Protein AF-A0A077WIC9-F1 (afdb_monomer_lite)

Foldseek 3Di:
DVVVVVVVVVVVVVVVPPDQDPFRVQQCLQVVLCVPPVNGHSQVSQQVVLVVVVQPQGWGQDPVSGTDRD

Sequence (70 aa):
MFKKTLALIFAISMVLGASASPELDKRSTCQLGNLLPSGGGGNALCSAHCVKQGNVHGGHCNDDDVCVCN

pLDDT: mean 78.96, std 12.29, range [53.75, 94.88]

Organism: NCBI:txid688394

Radius of gyration: 16.59 Å; chains: 1; bounding box: 24×45×36 Å

Structure (mmCIF, N/CA/C/O backbone):
data_AF-A0A077WIC9-F1
#
_entry.id   AF-A0A077WIC9-F1
#
loop_
_atom_site.group_PDB
_atom_site.id
_atom_site.type_symbol
_atom_site.label_atom_id
_atom_site.label_alt_id
_atom_site.label_comp_id
_atom_site.label_asym_id
_atom_site.label_entity_id
_atom_site.label_seq_id
_atom_site.pdbx_PDB_ins_code
_atom_site.Cartn_x
_atom_site.Cartn_y
_atom_site.Cartn_z
_atom_site.occupancy
_atom_site.B_iso_or_equiv
_atom_site.auth_seq_id
_atom_site.auth_comp_id
_atom_site.auth_asym_id
_atom_site.auth_atom_id
_atom_site.pdbx_PDB_model_num
ATOM 1 N N . MET A 1 1 ? -4.324 33.898 26.421 1.00 59.62 1 MET A N 1
ATOM 2 C CA . MET A 1 1 ? -5.180 32.816 25.875 1.00 59.62 1 MET A CA 1
ATOM 3 C C . MET A 1 1 ? -5.287 32.849 24.347 1.00 59.62 1 MET A C 1
ATOM 5 O O . MET A 1 1 ? -5.070 31.811 23.744 1.00 59.62 1 MET A O 1
ATOM 9 N N . PHE A 1 2 ? -5.487 34.012 23.713 1.00 60.97 2 PHE A N 1
ATOM 10 C CA . PHE A 1 2 ? -5.709 34.165 22.259 1.00 60.97 2 PHE A CA 1
ATOM 11 C C . PHE A 1 2 ? -4.675 33.496 21.319 1.00 60.97 2 PHE A C 1
ATOM 13 O O . PHE A 1 2 ? -5.050 32.856 20.343 1.00 60.97 2 PHE A O 1
ATOM 20 N N . LYS A 1 3 ? -3.370 33.570 21.633 1.00 63.72 3 LYS A N 1
ATOM 21 C CA . LYS A 1 3 ? -2.299 32.947 20.819 1.00 63.72 3 LYS A CA 1
ATOM 22 C C . LYS A 1 3 ? -2.383 31.415 20.750 1.00 63.72 3 LYS A C 1
ATOM 24 O O . LYS A 1 3 ? -2.056 30.841 19.719 1.00 63.72 3 LYS A O 1
ATOM 29 N N . LYS A 1 4 ? -2.826 30.756 21.830 1.00 68.19 4 LYS A N 1
ATOM 30 C CA . LYS A 1 4 ? -2.956 29.288 21.875 1.00 68.19 4 LYS A CA 1
ATOM 31 C C . LYS A 1 4 ? -4.140 28.817 21.030 1.00 68.19 4 LYS A C 1
ATOM 33 O O . LYS A 1 4 ? -4.031 27.815 20.336 1.00 68.19 4 LYS A O 1
ATOM 38 N N . THR A 1 5 ? -5.230 29.582 21.040 1.00 77.38 5 THR A N 1
ATOM 39 C CA . THR A 1 5 ? -6.411 29.316 20.214 1.00 77.38 5 THR A CA 1
ATOM 40 C C . THR A 1 5 ? -6.105 29.494 18.726 1.00 77.38 5 THR A C 1
ATOM 42 O O . THR A 1 5 ? -6.501 28.658 17.924 1.00 77.38 5 THR A O 1
ATOM 45 N N . LEU A 1 6 ? -5.330 30.521 18.358 1.00 79.19 6 LEU A N 1
ATOM 46 C CA . LEU A 1 6 ? -4.925 30.757 16.966 1.00 79.19 6 LEU A CA 1
ATOM 47 C C . LEU A 1 6 ? -4.039 29.631 16.408 1.00 79.19 6 LEU A C 1
ATOM 49 O O . LEU A 1 6 ? -4.242 29.190 15.281 1.00 79.19 6 LEU A O 1
ATOM 53 N N . ALA A 1 7 ? -3.093 29.136 17.212 1.00 79.25 7 ALA A N 1
ATOM 54 C CA . ALA A 1 7 ? -2.234 28.016 16.827 1.00 79.25 7 ALA A CA 1
ATOM 55 C C . ALA A 1 7 ? -3.032 26.716 16.621 1.00 79.25 7 ALA A C 1
ATOM 57 O O . ALA A 1 7 ? -2.775 25.979 15.673 1.00 79.25 7 ALA A O 1
ATOM 58 N N . LEU A 1 8 ? -4.030 26.463 17.475 1.00 81.81 8 LEU A N 1
ATOM 59 C CA . LEU A 1 8 ? -4.900 25.293 17.357 1.00 81.81 8 LEU A CA 1
ATOM 60 C C . LEU A 1 8 ? -5.749 25.346 16.077 1.00 81.81 8 LEU A C 1
ATOM 62 O O . LEU A 1 8 ? -5.836 24.357 15.358 1.00 81.81 8 LEU A O 1
ATOM 66 N N . ILE A 1 9 ? -6.330 26.509 15.765 1.00 81.75 9 ILE A N 1
ATOM 67 C CA . ILE A 1 9 ? -7.134 26.705 14.549 1.00 81.75 9 ILE A CA 1
ATOM 68 C C . ILE A 1 9 ? -6.275 26.493 13.297 1.00 81.75 9 ILE A C 1
ATOM 70 O O . ILE A 1 9 ? -6.695 25.789 12.386 1.00 81.75 9 ILE A O 1
ATOM 74 N N . PHE A 1 10 ? -5.053 27.036 13.267 1.00 77.31 10 PHE A N 1
ATOM 75 C CA . PHE A 1 10 ? -4.138 26.857 12.137 1.00 77.31 10 PHE A CA 1
ATOM 76 C C . PHE A 1 10 ? -3.768 25.383 11.904 1.00 77.31 10 PHE A C 1
ATOM 78 O O . PHE A 1 10 ? -3.768 24.925 10.763 1.00 77.31 10 PHE A O 1
ATOM 85 N N . ALA A 1 11 ? -3.524 24.622 12.976 1.00 77.31 11 ALA A N 1
ATOM 86 C CA . ALA A 1 11 ? -3.250 23.190 12.881 1.00 77.31 11 ALA A CA 1
ATOM 87 C C . ALA A 1 11 ? -4.462 22.390 12.365 1.00 77.31 11 ALA A C 1
ATOM 89 O O . ALA A 1 11 ? -4.303 21.500 11.534 1.00 77.31 11 ALA A O 1
ATOM 90 N N . ILE A 1 12 ? -5.678 22.729 12.806 1.00 77.00 12 ILE A N 1
ATOM 91 C CA . ILE A 1 12 ? -6.912 22.059 12.362 1.00 77.00 12 ILE A CA 1
ATOM 92 C C . ILE A 1 12 ? -7.191 22.340 10.875 1.00 77.00 12 ILE A C 1
ATOM 94 O O . ILE A 1 12 ? -7.594 21.434 10.144 1.00 77.00 12 ILE A O 1
ATOM 98 N N . SER A 1 13 ? -6.911 23.556 10.396 1.00 71.25 13 SER A N 1
ATOM 99 C CA . SER A 1 13 ? -7.084 23.924 8.984 1.00 71.25 13 SER A CA 1
ATOM 100 C C . SER A 1 13 ? -6.208 23.109 8.024 1.00 71.25 13 SER A C 1
ATOM 102 O O . SER A 1 13 ? -6.618 22.882 6.889 1.00 71.25 13 SER A O 1
ATOM 104 N N . MET A 1 14 ? -5.035 22.630 8.458 1.00 65.06 14 MET A N 1
ATOM 105 C CA . MET A 1 14 ? -4.160 21.791 7.621 1.00 65.06 14 MET A CA 1
ATOM 106 C C . MET A 1 14 ? -4.713 20.378 7.393 1.00 65.06 14 MET A C 1
ATOM 108 O O . MET A 1 14 ? -4.424 19.769 6.368 1.00 65.06 14 MET A O 1
ATOM 112 N N . VAL A 1 15 ? -5.524 19.858 8.317 1.00 65.31 15 VAL A N 1
ATOM 113 C CA . VAL A 1 15 ? -6.066 18.490 8.235 1.00 65.31 15 VAL A CA 1
ATOM 114 C C . VAL A 1 15 ? -7.283 18.419 7.305 1.00 65.31 15 VAL A C 1
ATOM 116 O O . VAL A 1 15 ? -7.503 17.407 6.648 1.00 65.31 15 VAL A O 1
ATOM 119 N N . LEU A 1 16 ? -8.055 19.504 7.199 1.00 58.12 16 LEU A N 1
ATOM 120 C CA . LEU A 1 16 ? -9.313 19.538 6.440 1.00 58.12 16 LEU A CA 1
ATOM 121 C C . LEU A 1 16 ? -9.128 19.631 4.911 1.00 58.12 16 LEU A C 1
ATOM 123 O O . LEU A 1 16 ? -10.086 19.409 4.175 1.00 58.12 16 LEU A O 1
ATOM 127 N N . GLY A 1 17 ? -7.925 19.961 4.426 1.00 53.75 17 GLY A N 1
ATOM 128 C CA . GLY A 1 17 ? -7.635 20.174 3.000 1.00 53.75 17 GLY A CA 1
ATOM 129 C C . GLY A 1 17 ? -6.949 19.011 2.275 1.00 53.75 17 GLY A C 1
ATOM 130 O O . GLY A 1 17 ? -6.712 19.109 1.072 1.00 53.75 17 GLY A O 1
ATOM 131 N N . ALA A 1 18 ? -6.610 17.920 2.968 1.00 58.56 18 ALA A N 1
ATOM 132 C CA . ALA A 1 18 ? -5.893 16.792 2.378 1.00 58.56 18 ALA A CA 1
ATOM 133 C C . ALA A 1 18 ? -6.839 15.906 1.546 1.00 58.56 18 ALA A C 1
ATOM 135 O O . ALA A 1 18 ? -7.264 14.838 1.976 1.00 58.56 18 ALA A O 1
ATOM 136 N N . SER A 1 19 ? -7.187 16.366 0.345 1.00 56.88 19 SER A N 1
ATOM 137 C CA . SER A 1 19 ? -7.762 15.514 -0.698 1.00 56.88 19 SER A CA 1
ATOM 138 C C . SER A 1 19 ? -6.617 15.005 -1.569 1.00 56.88 19 SER A C 1
ATOM 140 O O . SER A 1 19 ? -6.003 15.759 -2.322 1.00 56.88 19 SER A O 1
ATOM 142 N N . ALA A 1 20 ? -6.263 13.732 -1.405 1.00 62.03 20 ALA A N 1
ATOM 143 C CA . ALA A 1 20 ? -5.303 13.084 -2.283 1.00 62.03 20 ALA A CA 1
ATOM 144 C C . ALA A 1 20 ? -5.963 12.852 -3.648 1.00 62.03 20 ALA A C 1
ATOM 146 O O . ALA A 1 20 ? -7.130 12.465 -3.735 1.00 62.03 20 ALA A O 1
ATOM 147 N N . SER A 1 21 ? -5.236 13.122 -4.732 1.00 72.25 21 SER A N 1
ATOM 148 C CA . SER A 1 21 ? -5.686 12.687 -6.051 1.00 72.25 21 SER A CA 1
ATOM 149 C C . SER A 1 21 ? -5.679 11.151 -6.106 1.00 72.25 21 SER A C 1
ATOM 151 O O . SER A 1 21 ? -4.877 10.529 -5.408 1.00 72.25 21 SER A O 1
ATOM 153 N N . PRO A 1 22 ? -6.504 10.511 -6.956 1.00 70.75 22 PRO A N 1
ATOM 154 C CA . PRO A 1 22 ? -6.532 9.047 -7.076 1.00 70.75 22 PRO A CA 1
ATOM 155 C C . PRO A 1 22 ? -5.154 8.439 -7.378 1.00 70.75 22 PRO A C 1
ATOM 157 O O . PRO A 1 22 ? -4.841 7.329 -6.958 1.00 70.75 22 PRO A O 1
ATOM 160 N N . GLU A 1 23 ? -4.318 9.190 -8.096 1.00 72.12 23 GLU A N 1
ATOM 161 C CA . GLU A 1 23 ? -2.927 8.839 -8.376 1.00 72.12 23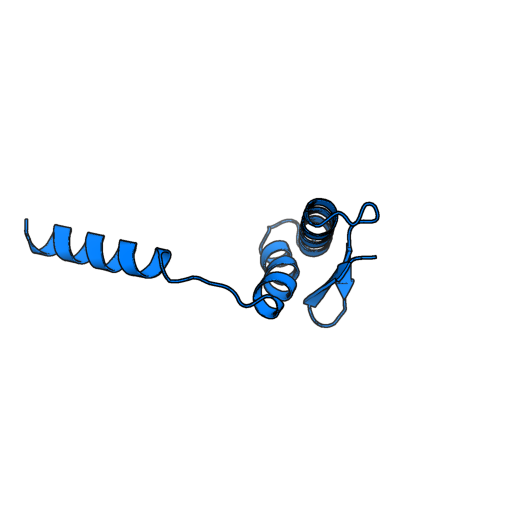 GLU A CA 1
ATOM 162 C C . GLU A 1 23 ? -2.060 8.875 -7.110 1.00 72.12 23 GLU A C 1
ATOM 164 O O . GLU A 1 23 ? -1.271 7.967 -6.852 1.00 72.12 23 GLU A O 1
ATOM 169 N N . LEU A 1 24 ? -2.237 9.903 -6.277 1.00 72.06 24 LEU A N 1
ATOM 170 C CA . LEU A 1 24 ? -1.518 10.038 -5.017 1.00 72.06 24 LEU A CA 1
ATOM 171 C C . LEU A 1 24 ? -1.960 8.979 -3.997 1.00 72.06 24 LEU A C 1
ATOM 173 O O . LEU A 1 24 ? -1.126 8.479 -3.248 1.00 72.06 24 LEU A O 1
ATOM 177 N N . ASP A 1 25 ? -3.231 8.574 -4.004 1.00 74.31 25 ASP A N 1
ATOM 178 C CA . ASP A 1 25 ? -3.728 7.452 -3.197 1.00 74.31 25 ASP A CA 1
ATOM 179 C C . ASP A 1 25 ? -3.047 6.135 -3.589 1.00 74.31 25 ASP A C 1
ATOM 181 O O . ASP A 1 25 ? -2.508 5.432 -2.732 1.00 74.31 25 ASP A O 1
ATOM 185 N N . LYS A 1 26 ? -2.973 5.818 -4.886 1.00 76.25 26 LYS A N 1
ATOM 186 C CA . LYS A 1 26 ? -2.298 4.596 -5.355 1.00 76.25 26 LYS A CA 1
ATOM 187 C C . LYS A 1 26 ? -0.821 4.562 -4.978 1.00 76.25 26 LYS A C 1
ATOM 189 O O . LYS A 1 26 ? -0.326 3.515 -4.566 1.00 76.25 26 LYS A O 1
ATOM 194 N N . ARG A 1 27 ? -0.126 5.696 -5.095 1.00 77.25 27 ARG A N 1
ATOM 195 C CA . ARG A 1 27 ? 1.312 5.788 -4.803 1.00 77.25 27 ARG A CA 1
ATOM 196 C C . ARG A 1 27 ? 1.613 5.811 -3.311 1.00 77.25 27 ARG A C 1
ATOM 198 O O . ARG A 1 27 ? 2.521 5.126 -2.846 1.00 77.25 27 ARG A O 1
ATOM 205 N N . SER A 1 28 ? 0.818 6.545 -2.535 1.00 79.75 28 SER A N 1
ATOM 206 C CA . SER A 1 28 ? 0.976 6.602 -1.079 1.00 79.75 28 SER A CA 1
ATOM 207 C C . SER A 1 28 ? 0.740 5.242 -0.430 1.00 79.75 28 SER A C 1
ATOM 209 O O . SER A 1 28 ? 1.426 4.910 0.529 1.00 79.75 28 SER A O 1
ATOM 211 N N . THR A 1 29 ? -0.145 4.414 -0.989 1.00 82.19 29 THR A N 1
ATOM 212 C CA . THR A 1 29 ? -0.390 3.053 -0.497 1.00 82.19 29 THR A CA 1
ATOM 213 C C . THR A 1 29 ? 0.885 2.191 -0.529 1.00 82.19 29 THR A C 1
ATOM 215 O O . THR A 1 29 ? 1.172 1.473 0.430 1.00 82.19 29 THR A O 1
ATOM 218 N N . CYS A 1 30 ? 1.696 2.323 -1.583 1.00 85.62 30 CYS A N 1
ATOM 219 C CA . CYS A 1 30 ? 2.980 1.634 -1.723 1.00 85.62 30 CYS A CA 1
ATOM 220 C C . CYS A 1 30 ? 4.089 2.277 -0.878 1.00 85.62 30 CYS A C 1
ATOM 222 O O . CYS A 1 30 ? 4.793 1.585 -0.142 1.00 85.62 30 CYS A O 1
ATOM 224 N N . GLN A 1 31 ? 4.185 3.609 -0.895 1.00 80.25 31 GLN A N 1
ATOM 225 C CA . GLN A 1 31 ? 5.235 4.351 -0.189 1.00 80.25 31 GLN A CA 1
ATOM 226 C C . GLN A 1 31 ? 5.081 4.313 1.339 1.00 80.25 31 GLN A C 1
ATOM 228 O O . GLN A 1 31 ? 6.056 4.084 2.053 1.00 80.25 31 GLN A O 1
ATOM 233 N N . LEU A 1 32 ? 3.863 4.486 1.865 1.00 76.06 32 LEU A N 1
ATOM 234 C CA . LEU A 1 32 ? 3.589 4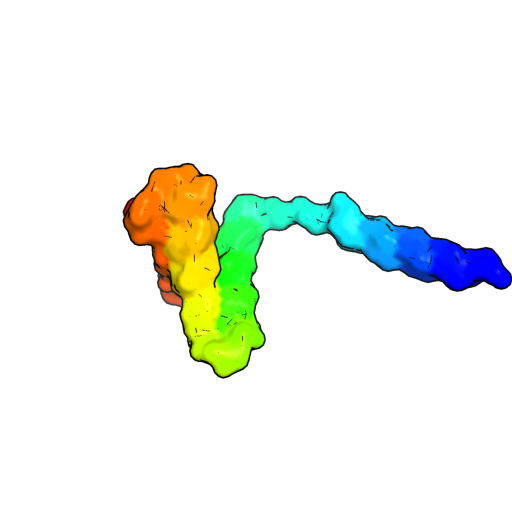.433 3.309 1.00 76.06 32 LEU A CA 1
ATOM 235 C C . LEU A 1 32 ? 3.871 3.044 3.882 1.00 76.06 32 LEU A C 1
ATOM 237 O O . LEU A 1 32 ? 4.327 2.919 5.017 1.00 76.06 32 LEU A O 1
ATOM 241 N N . GLY A 1 33 ? 3.643 1.995 3.094 1.00 69.56 33 GLY A N 1
ATOM 242 C CA . GLY A 1 33 ? 3.940 0.629 3.502 1.00 69.56 33 GLY A CA 1
ATOM 243 C C . GLY A 1 33 ? 5.436 0.333 3.647 1.00 69.56 33 GLY A C 1
ATOM 244 O O . GLY A 1 33 ? 5.797 -0.541 4.435 1.00 69.56 33 GLY A O 1
ATOM 245 N N . ASN A 1 34 ? 6.297 1.084 2.953 1.00 68.75 34 ASN A N 1
ATOM 246 C CA . ASN A 1 34 ? 7.755 1.001 3.087 1.00 68.75 34 ASN A CA 1
ATOM 247 C C . ASN A 1 34 ? 8.297 1.804 4.284 1.00 68.75 34 ASN A C 1
ATOM 249 O O . ASN A 1 34 ? 9.417 1.558 4.720 1.00 68.75 34 ASN A O 1
ATOM 253 N N . LEU A 1 35 ? 7.506 2.722 4.856 1.00 70.31 35 LEU A N 1
ATOM 254 C CA . LEU A 1 35 ? 7.855 3.433 6.097 1.00 70.31 35 LEU A CA 1
ATOM 255 C C . LEU A 1 35 ? 7.634 2.579 7.351 1.00 70.31 35 LEU A C 1
ATOM 257 O O . LEU A 1 35 ? 8.127 2.916 8.429 1.00 70.31 35 LEU A O 1
ATOM 261 N N . LEU A 1 36 ? 6.881 1.482 7.233 1.00 66.62 36 LEU A N 1
ATOM 262 C CA . LEU A 1 36 ? 6.723 0.535 8.325 1.00 66.62 36 LEU A CA 1
ATOM 263 C C . LEU A 1 36 ? 8.037 -0.238 8.524 1.00 66.62 36 LEU A C 1
ATOM 265 O O . LEU A 1 36 ? 8.638 -0.675 7.543 1.00 66.62 36 LEU A O 1
ATOM 269 N N . PRO A 1 37 ? 8.463 -0.482 9.777 1.00 55.59 37 PRO A N 1
ATOM 270 C CA . PRO A 1 37 ? 9.745 -1.124 10.101 1.00 55.59 37 PRO A CA 1
ATOM 271 C C . PRO A 1 37 ? 9.910 -2.541 9.523 1.00 55.59 37 PRO A C 1
ATOM 273 O O . PRO A 1 37 ? 11.003 -3.096 9.544 1.00 55.59 37 PRO A O 1
ATOM 276 N N . SER A 1 38 ? 8.836 -3.126 8.992 1.00 60.69 38 SER A N 1
ATOM 277 C CA . SER A 1 38 ? 8.822 -4.405 8.283 1.00 60.69 38 SER A CA 1
ATOM 278 C C . SER A 1 38 ? 9.285 -4.314 6.820 1.00 60.69 38 SER A C 1
ATOM 280 O O . SER A 1 38 ? 9.420 -5.353 6.184 1.00 60.69 38 SER A O 1
ATOM 282 N N . GLY A 1 39 ? 9.486 -3.109 6.266 1.00 55.81 39 GLY A N 1
ATOM 283 C CA . GLY A 1 39 ? 10.089 -2.883 4.944 1.00 55.81 39 GLY A CA 1
ATOM 284 C C . GLY A 1 39 ? 9.342 -3.485 3.745 1.00 55.81 39 GLY A C 1
ATOM 285 O O . GLY A 1 39 ? 9.937 -3.652 2.688 1.00 55.81 39 GLY A O 1
ATOM 286 N N . GLY A 1 40 ? 8.062 -3.842 3.896 1.00 65.31 40 GLY A N 1
ATOM 287 C CA . GLY A 1 40 ? 7.297 -4.558 2.866 1.00 65.31 40 GLY A CA 1
ATOM 288 C C . GLY A 1 40 ? 5.778 -4.420 2.987 1.00 65.31 40 GLY A C 1
ATOM 289 O O . GLY A 1 40 ? 5.032 -5.231 2.439 1.00 65.31 40 GLY A O 1
ATOM 290 N N . GLY A 1 41 ? 5.291 -3.411 3.716 1.00 79.69 41 GLY A N 1
ATOM 291 C CA . GLY A 1 41 ? 3.857 -3.203 3.932 1.00 79.69 41 GLY A CA 1
ATOM 292 C C . GLY A 1 41 ? 3.102 -2.698 2.699 1.00 79.69 41 GLY A C 1
ATOM 293 O O . GLY A 1 41 ? 1.875 -2.752 2.691 1.00 79.69 41 GLY A O 1
ATOM 294 N N . GLY A 1 42 ? 3.801 -2.223 1.659 1.00 86.69 42 GLY A N 1
ATOM 295 C CA . GLY A 1 42 ? 3.179 -1.572 0.498 1.00 86.69 42 GLY A CA 1
ATOM 296 C C . GLY A 1 42 ? 2.232 -2.502 -0.257 1.00 86.69 42 GLY A C 1
ATOM 297 O O . GLY A 1 42 ? 1.074 -2.163 -0.487 1.00 86.69 42 GLY A O 1
ATOM 298 N N . ASN A 1 43 ? 2.682 -3.729 -0.535 1.00 87.38 43 ASN A N 1
ATOM 299 C CA . ASN A 1 43 ? 1.860 -4.753 -1.186 1.00 87.38 43 ASN A CA 1
ATOM 300 C C . ASN A 1 43 ? 0.62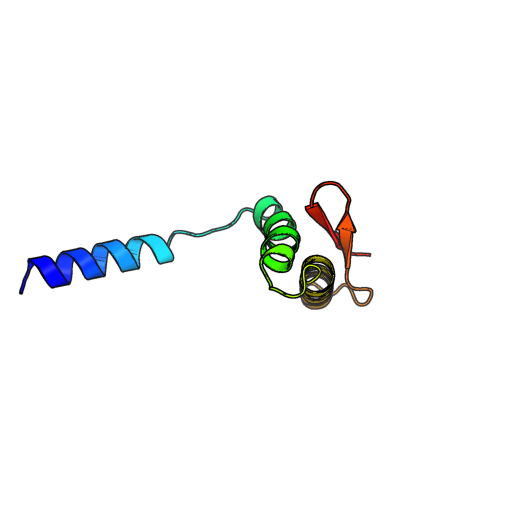7 -5.125 -0.353 1.00 87.38 43 ASN A C 1
ATOM 302 O O . ASN A 1 43 ? -0.462 -5.284 -0.897 1.00 87.38 43 ASN A O 1
ATOM 306 N N . ALA A 1 44 ? 0.772 -5.223 0.971 1.00 87.50 44 ALA A N 1
ATOM 307 C CA . ALA A 1 44 ? -0.343 -5.539 1.860 1.00 87.50 44 ALA A CA 1
ATOM 308 C C . ALA A 1 44 ? -1.389 -4.412 1.881 1.00 87.50 44 ALA A C 1
ATOM 310 O O . ALA A 1 44 ? -2.588 -4.679 1.799 1.00 87.50 44 ALA A O 1
ATOM 311 N N . LEU A 1 45 ? -0.941 -3.154 1.940 1.00 89.25 45 LEU A N 1
ATOM 312 C CA . LEU A 1 45 ? -1.822 -1.990 1.886 1.00 89.25 45 LEU A CA 1
ATOM 313 C C . LEU A 1 45 ? -2.512 -1.870 0.522 1.00 89.25 45 LEU A C 1
ATOM 315 O O . LEU A 1 45 ? -3.715 -1.619 0.478 1.00 89.25 45 LEU A O 1
ATOM 319 N N . CYS A 1 46 ? -1.785 -2.105 -0.575 1.00 91.19 46 CYS A N 1
ATOM 320 C CA . CYS A 1 46 ? -2.347 -2.089 -1.924 1.00 91.19 46 CYS A CA 1
ATOM 321 C C . CYS A 1 46 ? -3.402 -3.183 -2.090 1.00 91.19 46 CYS A C 1
ATOM 323 O O . CYS A 1 46 ? -4.517 -2.915 -2.537 1.00 91.19 46 CYS A O 1
ATOM 325 N N . SER A 1 47 ? -3.101 -4.394 -1.620 1.00 92.56 47 SER A N 1
ATOM 326 C CA . SER A 1 47 ? -4.047 -5.504 -1.633 1.00 92.56 47 SER A CA 1
ATOM 327 C C . SER A 1 47 ? -5.325 -5.186 -0.857 1.00 92.56 47 SER A C 1
ATOM 329 O O . SER A 1 47 ? -6.424 -5.297 -1.402 1.00 92.56 47 SER A O 1
ATOM 331 N N . ALA A 1 48 ? -5.203 -4.680 0.374 1.00 90.38 48 ALA A N 1
ATOM 332 C CA . ALA A 1 48 ? -6.355 -4.286 1.182 1.00 90.38 48 ALA A CA 1
ATOM 333 C C . ALA A 1 48 ? -7.176 -3.154 0.534 1.00 90.38 48 ALA A C 1
ATOM 335 O O . ALA A 1 48 ? -8.409 -3.178 0.565 1.00 90.38 48 ALA A O 1
ATOM 336 N N . HIS A 1 49 ? -6.503 -2.176 -0.075 1.00 89.31 49 HIS A N 1
ATOM 337 C CA . HIS A 1 49 ? -7.141 -1.077 -0.794 1.00 89.31 49 HIS A CA 1
ATOM 338 C C . HIS A 1 49 ? -7.966 -1.582 -1.987 1.00 89.31 49 HIS A C 1
ATOM 340 O O . HIS A 1 49 ? -9.133 -1.216 -2.123 1.00 89.31 49 HIS A O 1
ATOM 346 N N . CYS A 1 50 ? -7.400 -2.470 -2.804 1.00 92.50 50 CYS A N 1
ATOM 347 C CA . CYS A 1 50 ? -8.074 -3.062 -3.957 1.00 92.50 50 CYS A CA 1
ATOM 348 C C . CYS A 1 50 ? -9.271 -3.938 -3.551 1.00 92.50 50 CYS A C 1
ATOM 350 O O . CYS A 1 50 ? -10.345 -3.813 -4.143 1.00 92.50 50 CYS A O 1
ATOM 352 N N . VAL A 1 51 ? -9.145 -4.737 -2.483 1.00 94.88 51 VAL A N 1
ATOM 353 C CA . VAL A 1 51 ? -10.272 -5.509 -1.924 1.00 94.88 51 VAL A CA 1
ATOM 354 C C . VAL A 1 51 ? -11.413 -4.590 -1.493 1.00 94.88 51 VAL A C 1
ATOM 356 O O . VAL A 1 51 ? -12.573 -4.864 -1.797 1.00 94.88 51 VAL A O 1
ATOM 359 N N . LYS A 1 52 ? -11.107 -3.457 -0.849 1.00 91.19 52 LYS A N 1
ATOM 360 C CA . LYS A 1 52 ? -12.119 -2.469 -0.439 1.00 91.19 52 LYS A CA 1
ATOM 361 C C . LYS A 1 52 ? -12.868 -1.850 -1.627 1.00 91.19 52 LYS A C 1
ATOM 363 O O . LYS A 1 52 ? -14.019 -1.454 -1.470 1.00 91.19 52 LYS A O 1
ATOM 368 N N . GLN A 1 53 ? -12.240 -1.783 -2.801 1.00 90.31 53 GLN A N 1
ATOM 369 C CA . GLN A 1 53 ? -12.870 -1.325 -4.045 1.00 90.31 53 GLN A CA 1
ATOM 370 C C . GLN A 1 53 ? -13.621 -2.433 -4.805 1.00 90.31 53 GLN A C 1
ATOM 372 O O . GLN A 1 53 ? -14.191 -2.168 -5.860 1.00 90.31 53 GLN A O 1
ATOM 377 N N . GLY A 1 54 ? -13.651 -3.662 -4.279 1.00 94.62 54 GLY A N 1
ATOM 378 C CA . GLY A 1 54 ? -14.358 -4.798 -4.877 1.00 94.62 54 GLY A CA 1
ATOM 379 C C . GLY A 1 54 ? -13.473 -5.744 -5.690 1.00 94.62 54 GLY A C 1
ATOM 380 O O . GLY A 1 54 ? -13.984 -6.706 -6.259 1.00 94.62 54 GLY A O 1
ATOM 381 N N . ASN A 1 55 ? -12.156 -5.521 -5.729 1.00 94.06 55 ASN A N 1
ATOM 382 C CA . ASN A 1 55 ? -11.228 -6.442 -6.371 1.00 94.06 55 ASN A CA 1
ATOM 383 C C . ASN A 1 55 ? -10.824 -7.568 -5.405 1.00 94.06 55 ASN A C 1
ATOM 385 O O . ASN A 1 55 ? -9.949 -7.403 -4.556 1.00 94.06 55 ASN A O 1
ATOM 389 N N . VAL A 1 56 ? -11.459 -8.732 -5.544 1.00 94.31 56 VAL A N 1
ATOM 390 C CA . VAL A 1 56 ? -11.252 -9.890 -4.653 1.00 94.31 56 VAL A CA 1
ATOM 391 C C . VAL A 1 56 ? -9.858 -10.514 -4.753 1.00 94.31 56 VAL A C 1
ATOM 393 O O . VAL A 1 56 ? -9.441 -11.212 -3.832 1.00 94.31 56 VAL A O 1
ATOM 396 N N . HIS A 1 57 ? -9.129 -10.256 -5.840 1.00 94.69 57 HIS A N 1
ATOM 397 C CA . HIS A 1 57 ? -7.752 -10.712 -6.029 1.00 94.69 57 HIS A CA 1
ATOM 398 C C . HIS A 1 57 ? -6.726 -9.746 -5.416 1.00 94.69 57 HIS A C 1
ATOM 400 O O . HIS A 1 57 ? -5.519 -10.000 -5.474 1.00 94.69 57 HIS A O 1
ATOM 406 N N . GLY A 1 58 ? -7.199 -8.654 -4.807 1.00 94.38 58 GLY A N 1
ATOM 407 C CA . GLY A 1 58 ? -6.362 -7.638 -4.194 1.00 94.38 58 GLY A CA 1
ATOM 408 C C . GLY A 1 58 ? -5.528 -6.892 -5.229 1.00 94.38 58 GLY A C 1
ATOM 409 O O . GLY A 1 58 ? -6.015 -6.501 -6.288 1.00 94.38 58 GLY A O 1
ATOM 410 N N . GLY A 1 59 ? -4.270 -6.646 -4.888 1.00 93.56 59 GLY A N 1
ATOM 411 C CA . GLY A 1 59 ? -3.365 -5.823 -5.673 1.00 93.56 59 GLY A CA 1
ATOM 412 C C . GLY A 1 59 ? -1.935 -5.884 -5.157 1.00 93.56 59 GLY A C 1
ATOM 413 O O . GLY A 1 59 ? -1.665 -6.454 -4.098 1.00 93.56 59 GLY A O 1
ATOM 414 N N . HIS A 1 60 ? -1.026 -5.301 -5.925 1.0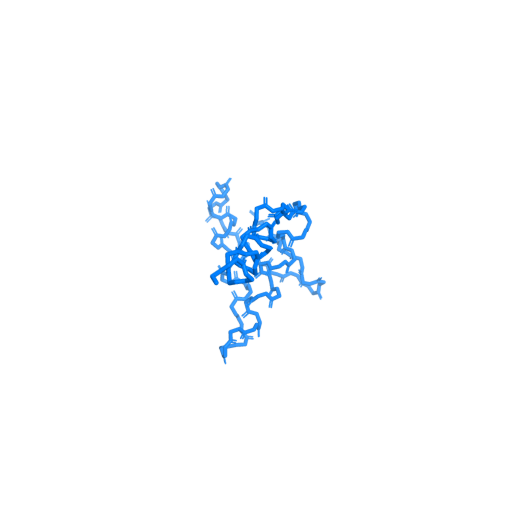0 92.56 60 HIS A N 1
ATOM 415 C CA . HIS A 1 60 ? 0.401 -5.244 -5.640 1.00 92.56 60 HIS A CA 1
ATOM 416 C C . HIS A 1 60 ? 0.980 -3.888 -6.060 1.00 92.56 60 HIS A C 1
ATOM 418 O O . HIS A 1 60 ? 0.405 -3.175 -6.879 1.00 92.56 60 HIS A O 1
ATOM 424 N N . CYS A 1 61 ? 2.122 -3.528 -5.494 1.00 91.31 61 CYS A N 1
ATOM 425 C CA . CYS A 1 61 ? 2.914 -2.390 -5.932 1.00 91.31 61 CYS A CA 1
ATOM 426 C C . CYS A 1 61 ? 3.817 -2.823 -7.084 1.00 91.31 61 CYS A C 1
ATOM 428 O O . CYS A 1 61 ? 4.502 -3.840 -6.971 1.00 91.31 61 CYS A O 1
ATOM 430 N N . ASN A 1 62 ? 3.803 -2.073 -8.182 1.00 89.69 62 ASN A N 1
ATOM 431 C CA . ASN A 1 62 ? 4.757 -2.264 -9.271 1.00 89.69 62 ASN A CA 1
ATOM 432 C C . ASN A 1 62 ? 6.103 -1.569 -8.969 1.00 89.69 62 ASN A C 1
ATOM 434 O O . ASN A 1 62 ? 6.251 -0.905 -7.941 1.00 89.69 62 ASN A O 1
ATOM 438 N N . ASP A 1 63 ? 7.064 -1.689 -9.887 1.00 88.00 63 ASP A N 1
ATOM 439 C CA . ASP A 1 63 ? 8.413 -1.117 -9.738 1.00 88.00 63 ASP A CA 1
ATOM 440 C C . ASP A 1 63 ? 8.439 0.427 -9.681 1.00 88.00 63 ASP A C 1
ATOM 442 O O . ASP A 1 63 ? 9.428 1.010 -9.241 1.00 88.00 63 ASP A O 1
ATOM 446 N N . ASP A 1 64 ? 7.347 1.094 -10.075 1.00 87.31 64 ASP A N 1
ATOM 447 C CA . ASP A 1 64 ? 7.184 2.555 -10.034 1.00 87.31 64 ASP A CA 1
ATOM 448 C C . ASP A 1 64 ? 6.500 3.053 -8.738 1.00 87.31 64 ASP A C 1
ATOM 450 O O . ASP A 1 64 ? 6.085 4.217 -8.646 1.00 87.31 64 ASP A O 1
ATOM 454 N N . A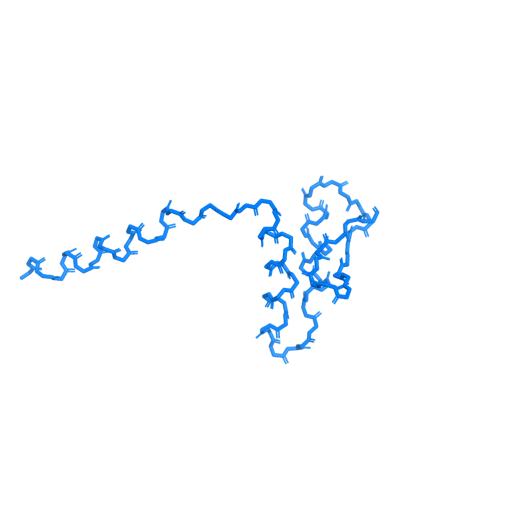SP A 1 65 ? 6.347 2.175 -7.738 1.00 86.62 65 ASP A N 1
ATOM 455 C CA . ASP A 1 65 ? 5.594 2.408 -6.498 1.00 86.62 65 ASP A CA 1
ATOM 456 C C . ASP A 1 65 ? 4.122 2.795 -6.746 1.00 86.62 65 ASP A C 1
ATOM 458 O O . ASP A 1 65 ? 3.538 3.599 -6.014 1.00 86.62 65 ASP A O 1
ATOM 462 N N . VAL A 1 66 ? 3.497 2.234 -7.783 1.00 89.38 66 VAL A N 1
ATOM 463 C CA . VAL A 1 66 ? 2.071 2.412 -8.084 1.00 89.38 66 VAL A CA 1
ATOM 464 C C . VAL A 1 66 ? 1.305 1.149 -7.700 1.00 89.38 66 VAL A C 1
ATOM 466 O O . VAL A 1 66 ? 1.645 0.043 -8.118 1.00 89.38 66 VAL A O 1
ATOM 469 N N . CYS A 1 67 ? 0.231 1.313 -6.925 1.00 91.38 67 CYS A N 1
ATOM 470 C CA . CYS A 1 67 ? -0.681 0.219 -6.606 1.00 91.38 67 CYS A CA 1
ATOM 471 C C . CYS A 1 67 ? -1.511 -0.199 -7.833 1.00 91.38 67 CYS A C 1
ATOM 473 O O . CYS A 1 67 ? -2.255 0.607 -8.40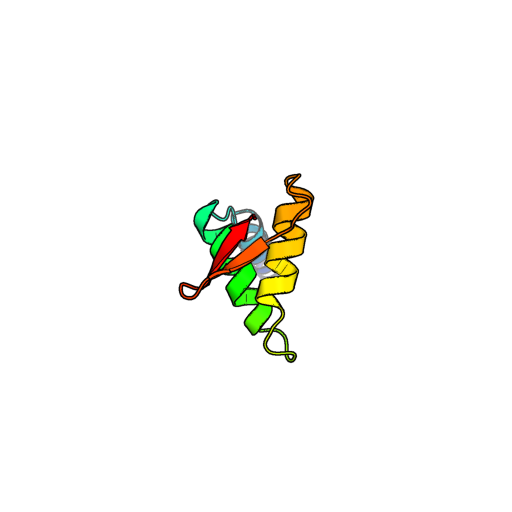6 1.00 91.38 67 CYS A O 1
ATOM 475 N N . VAL A 1 68 ? -1.411 -1.476 -8.200 1.00 93.50 68 VAL A N 1
ATOM 476 C CA . VAL A 1 68 ? -2.127 -2.132 -9.298 1.00 93.50 68 VAL A CA 1
ATOM 477 C C . VAL A 1 68 ? -3.069 -3.186 -8.716 1.00 93.50 68 VAL A C 1
ATOM 479 O O . VAL A 1 68 ? -2.627 -4.098 -8.020 1.00 93.50 68 VAL A O 1
ATOM 482 N N . CYS A 1 69 ? -4.369 -3.071 -8.997 1.00 93.62 69 CYS A N 1
ATOM 483 C CA . CYS A 1 69 ? -5.358 -4.089 -8.631 1.00 93.62 69 CYS A CA 1
ATOM 484 C C . CYS A 1 69 ? -5.423 -5.186 -9.707 1.00 93.62 69 CYS A C 1
ATOM 486 O O . CYS A 1 69 ? -5.374 -4.856 -10.893 1.00 93.62 69 CYS A O 1
ATOM 488 N N . ASN A 1 70 ? -5.526 -6.454 -9.291 1.00 89.62 70 ASN A N 1
ATOM 489 C CA . ASN A 1 70 ? -5.363 -7.639 -10.154 1.00 89.62 70 ASN A CA 1
ATOM 490 C C . ASN A 1 70 ? -6.620 -8.062 -10.922 1.00 89.62 70 ASN A C 1
ATOM 492 O O . ASN A 1 70 ? -7.718 -8.037 -10.331 1.00 89.62 70 ASN A O 1
#

Secondary structure (DSSP, 8-state):
-HHHHHHHHHHHHHHTT----HHHHHHHHHHHHHSSTTS-HHHHHHHHHHHHTT-TT-EEE-TTS-EEE-

InterPro domains:
  IPR001542 Defensin, invertebrate/fungal [PF01097] (43-69)
  IPR036574 Knottin, scorpion toxin-like superfamily [G3DSA:3.30.30.10] (28-70)